Protein AF-A0A7C0XMZ5-F1 (afdb_monomer)

Solvent-accessible surface area (backbone atoms only — not comparable to full-atom values): 6047 Å² total; per-residue (Å²): 133,87,78,87,82,78,76,80,86,68,76,76,90,56,65,68,58,54,59,46,51,50,54,52,47,54,53,49,53,50,51,54,50,50,53,51,50,57,59,57,60,56,63,63,54,57,53,54,54,50,51,53,54,50,52,53,48,50,53,52,54,51,52,28,55,76,68,71,36,56,90,48,43,46,81,45,83,51,100,89,49,78,44,78,47,67,45,63,81,80,78,49,70,87,84,80,117

Foldseek 3Di:
DDDPPPPDPDDDPPPVVVVVVVVVVVVVVVVVVVVVCVVVVVPPPQVVQVVVQVVVQVVVCVVCVVVVNCVAWPWDDDSRHIDIDGHPVVVDDPPVD

Nearest PDB structures (foldseek):
  3khn-assembly1_A  TM=9.005E-01  e=4.418E-01  Nitratidesulfovibrio vulgaris str. Hildenborough
  2lkp-assembly1_B  TM=2.405E-01  e=6.727E+00  Mycobacterium tuberculosis H37Rv
  6uvu-assembly1_A  TM=2.343E-01  e=9.455E+00  Comamonas testosteroni

Radius of gyration: 34.8 Å; Cα contacts (8 Å, |Δi|>4): 35; chains: 1; bounding box: 94×33×86 Å

Secondary structure (DSSP, 8-state):
------------TTHHHHHHHHHHHHHHHHHHHHHHHHHHHHHHHHHHHHHHHHHHHHHHHHHHHHTT-TTTEEEEEETTEEEEEE-HHHH--TT--

Sequence (97 aa):
MADSEGKSTGAPKGYWAITYADMVTLLLTFFVLTLIIVNEAQSNIYRVVDVLLNETKAEIEDYLKGANLGNLIKVTRDTKGIKLLMSSSIVFNINEA

pLDDT: mean 80.19, std 12.89, range [48.41, 95.75]

Structure (mmCIF, N/CA/C/O backbone):
data_AF-A0A7C0XMZ5-F1
#
_entry.id   AF-A0A7C0XMZ5-F1
#
loop_
_atom_site.group_PDB
_atom_site.id
_atom_site.type_symbol
_atom_site.label_atom_id
_atom_site.label_alt_id
_atom_site.label_comp_id
_atom_site.label_asym_id
_atom_site.label_entity_id
_atom_site.label_seq_id
_atom_site.pdbx_PDB_ins_code
_atom_site.Cartn_x
_atom_site.Cartn_y
_atom_site.Cartn_z
_atom_site.occupancy
_atom_site.B_iso_or_equiv
_atom_site.auth_seq_id
_atom_site.auth_comp_id
_atom_site.auth_asym_id
_atom_site.auth_atom_id
_atom_site.pdbx_PDB_model_num
ATOM 1 N N . MET A 1 1 ? 55.358 -22.490 -63.511 1.00 49.50 1 MET A N 1
ATOM 2 C CA . MET A 1 1 ? 55.632 -21.671 -62.312 1.00 49.50 1 MET A CA 1
ATOM 3 C C . MET A 1 1 ? 54.669 -20.501 -62.351 1.00 49.50 1 MET A C 1
ATOM 5 O O . MET A 1 1 ? 54.753 -19.730 -63.292 1.00 49.50 1 MET A O 1
ATOM 9 N N . ALA A 1 2 ? 53.570 -20.584 -61.602 1.00 53.47 2 ALA A N 1
ATOM 10 C CA . ALA A 1 2 ? 53.439 -20.072 -60.225 1.00 53.47 2 ALA A CA 1
ATOM 11 C C . ALA A 1 2 ? 53.071 -18.581 -60.283 1.00 53.47 2 ALA A C 1
ATOM 13 O O . ALA A 1 2 ? 53.739 -17.830 -60.975 1.00 53.47 2 ALA A O 1
ATOM 14 N N . ASP A 1 3 ? 52.041 -18.061 -59.643 1.00 51.38 3 ASP A N 1
ATOM 15 C CA . ASP A 1 3 ? 50.985 -18.581 -58.782 1.00 51.38 3 ASP A CA 1
ATOM 16 C C . ASP A 1 3 ? 49.902 -17.489 -58.854 1.00 51.3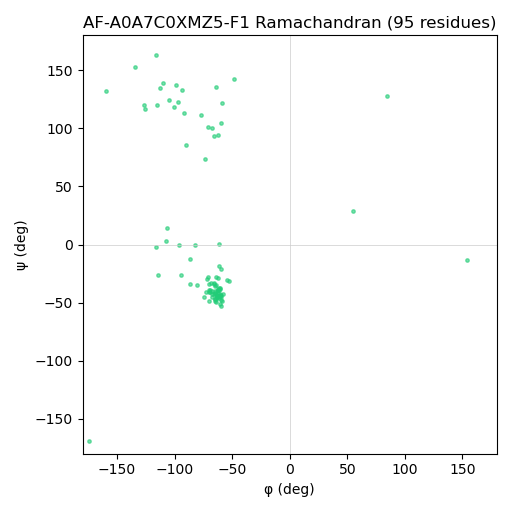8 3 ASP A C 1
ATOM 18 O O . ASP A 1 3 ? 50.220 -16.299 -58.792 1.00 51.38 3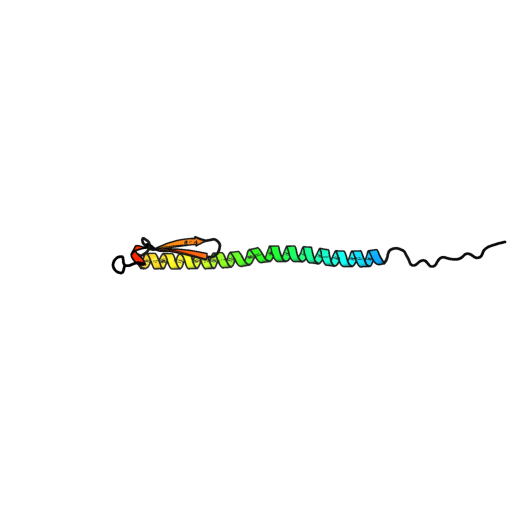 ASP A O 1
ATOM 22 N N . SER A 1 4 ? 48.647 -17.863 -59.088 1.00 57.00 4 SER A N 1
ATOM 23 C CA . SER A 1 4 ? 47.528 -16.921 -59.031 1.00 57.00 4 SER A CA 1
ATOM 24 C C . SER A 1 4 ? 47.015 -16.943 -57.600 1.00 57.00 4 SER A C 1
ATOM 26 O O . SER A 1 4 ? 46.073 -17.677 -57.296 1.00 57.00 4 SER A O 1
ATOM 28 N N . GLU A 1 5 ? 47.629 -16.141 -56.727 1.00 53.62 5 GLU A N 1
ATOM 29 C CA . GLU A 1 5 ? 47.161 -15.956 -55.354 1.00 53.62 5 GLU A CA 1
ATOM 30 C C . GLU A 1 5 ? 45.755 -15.334 -55.350 1.00 53.62 5 GLU A C 1
ATOM 32 O O . GLU A 1 5 ? 45.554 -14.118 -55.404 1.00 53.62 5 GLU A O 1
ATOM 37 N N . GLY A 1 6 ? 44.751 -16.204 -55.270 1.00 57.09 6 GLY A N 1
ATOM 38 C CA . GLY A 1 6 ? 43.381 -15.850 -54.944 1.00 57.09 6 GLY A CA 1
ATOM 39 C C . GLY A 1 6 ? 43.312 -15.331 -53.512 1.00 57.09 6 GLY A C 1
ATOM 40 O O . GLY A 1 6 ? 43.166 -16.099 -52.563 1.00 57.09 6 GLY A O 1
ATOM 41 N N . LYS A 1 7 ? 43.404 -14.011 -53.341 1.00 54.69 7 LYS A N 1
ATOM 42 C CA . LYS A 1 7 ? 43.203 -13.360 -52.045 1.00 54.69 7 LYS A CA 1
ATOM 43 C C . LYS A 1 7 ? 41.716 -13.424 -51.688 1.00 54.69 7 LYS A C 1
ATOM 45 O O . LYS A 1 7 ? 40.907 -12.660 -52.212 1.00 54.69 7 LYS A O 1
ATOM 50 N N . SER A 1 8 ? 41.352 -14.358 -50.808 1.00 57.19 8 SER A N 1
ATOM 51 C CA . SER A 1 8 ? 39.992 -14.507 -50.292 1.00 57.19 8 SER A CA 1
ATOM 52 C C . SER A 1 8 ? 39.553 -13.225 -49.581 1.00 57.19 8 SER A C 1
ATOM 54 O O . SER A 1 8 ? 39.955 -12.941 -48.451 1.00 57.19 8 SER A O 1
ATOM 56 N N . THR A 1 9 ? 38.703 -12.453 -50.242 1.00 56.16 9 THR A N 1
ATOM 57 C CA . THR A 1 9 ? 37.937 -11.346 -49.672 1.00 56.16 9 THR A CA 1
ATOM 58 C C . THR A 1 9 ? 36.809 -11.919 -48.810 1.00 56.16 9 THR A C 1
ATOM 60 O O . THR A 1 9 ? 35.645 -11.946 -49.189 1.00 56.16 9 THR A O 1
ATOM 63 N N . GLY A 1 10 ? 37.160 -12.441 -47.634 1.00 60.50 10 GLY A N 1
ATOM 64 C CA . GLY A 1 10 ? 36.192 -12.788 -46.597 1.00 60.50 10 GLY A CA 1
ATOM 65 C C . GLY A 1 10 ? 36.007 -11.596 -45.669 1.00 60.50 10 GLY A C 1
ATOM 66 O O . GLY A 1 10 ? 36.952 -11.226 -44.975 1.00 60.50 10 GLY A O 1
ATOM 67 N N . ALA A 1 11 ? 34.818 -10.986 -45.658 1.00 63.53 11 ALA A N 1
ATOM 68 C CA . ALA A 1 11 ? 34.477 -9.919 -44.715 1.00 63.53 11 ALA A CA 1
ATOM 69 C C . ALA A 1 11 ? 34.848 -10.325 -43.266 1.00 63.53 11 ALA A C 1
ATOM 71 O O . ALA A 1 11 ? 34.688 -11.502 -42.918 1.00 63.53 11 ALA A O 1
ATOM 72 N N . PRO A 1 12 ? 35.350 -9.406 -42.415 1.00 61.88 12 PRO A N 1
ATOM 73 C CA . PRO A 1 12 ? 35.900 -9.785 -41.115 1.00 61.88 12 PRO A CA 1
ATOM 74 C C . PRO A 1 12 ? 34.854 -10.496 -40.248 1.00 61.88 12 PRO A C 1
ATOM 76 O O . PRO A 1 12 ? 33.768 -9.980 -39.972 1.00 61.88 12 PRO A O 1
ATOM 79 N N . LYS A 1 13 ? 35.181 -11.725 -39.844 1.00 67.81 13 LYS A N 1
ATOM 80 C CA . LYS A 1 13 ? 34.327 -12.598 -39.035 1.00 67.81 13 LYS A CA 1
ATOM 81 C C . LYS A 1 13 ? 34.183 -11.994 -37.632 1.00 67.81 13 LYS A C 1
ATOM 83 O O . LYS A 1 13 ? 35.086 -12.147 -36.821 1.00 67.81 13 LYS A O 1
ATOM 88 N N . GLY A 1 14 ? 33.071 -11.310 -37.343 1.00 73.31 14 GLY A N 1
ATOM 89 C CA . GLY A 1 14 ? 32.771 -10.859 -35.974 1.00 73.31 14 GLY A CA 1
ATOM 90 C C . GLY A 1 14 ? 31.871 -9.632 -35.814 1.00 73.31 14 GLY A C 1
ATOM 91 O O . GLY A 1 14 ? 31.365 -9.416 -34.719 1.00 73.31 14 GLY A O 1
ATOM 92 N N . TYR A 1 15 ? 31.602 -8.850 -36.865 1.00 77.50 15 TYR A N 1
ATOM 93 C CA . TYR A 1 15 ? 30.797 -7.622 -36.717 1.00 77.50 15 TYR A CA 1
ATOM 94 C C . TYR A 1 15 ? 29.354 -7.855 -36.244 1.00 77.50 15 TYR A C 1
ATOM 96 O O . TYR A 1 15 ? 28.799 -7.016 -35.542 1.00 77.50 15 TYR A O 1
ATOM 104 N N . TRP A 1 16 ? 28.770 -9.015 -36.551 1.00 86.81 16 TRP A N 1
ATOM 105 C CA . TRP A 1 16 ? 27.439 -9.404 -36.071 1.00 86.81 16 TRP A CA 1
ATOM 106 C C . TRP A 1 16 ? 27.395 -9.609 -34.549 1.00 86.81 16 TRP A C 1
ATOM 108 O O . TRP A 1 16 ? 26.383 -9.323 -33.913 1.00 86.81 16 TRP A O 1
ATOM 118 N N . ALA A 1 17 ? 28.498 -10.077 -33.957 1.00 89.62 17 ALA A N 1
ATOM 119 C CA . ALA A 1 17 ? 28.600 -10.299 -32.520 1.00 89.62 17 ALA A CA 1
ATOM 120 C C . ALA A 1 17 ? 28.677 -8.96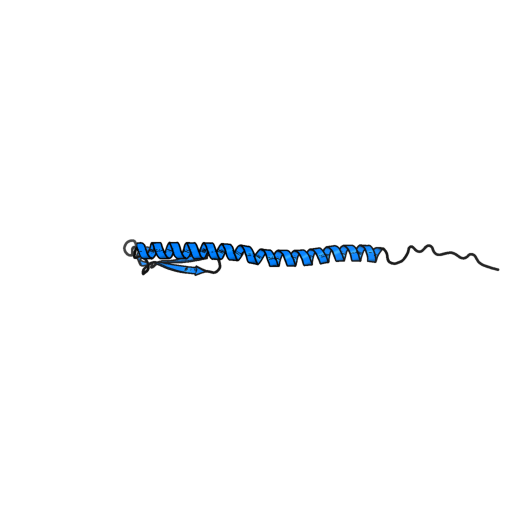8 -31.761 1.00 89.62 17 ALA A C 1
ATOM 122 O O . ALA A 1 17 ? 28.183 -8.878 -30.644 1.00 89.62 17 ALA A O 1
ATOM 123 N N . ILE A 1 18 ? 29.235 -7.928 -32.391 1.00 88.38 18 ILE A N 1
ATOM 124 C CA . ILE A 1 18 ? 29.342 -6.584 -31.813 1.00 88.38 18 ILE A CA 1
ATOM 125 C C . ILE A 1 18 ? 27.957 -5.930 -31.734 1.00 88.38 18 ILE A C 1
ATOM 127 O O . ILE A 1 18 ? 27.558 -5.476 -30.668 1.00 88.38 18 ILE A O 1
ATOM 131 N N . THR A 1 19 ? 27.179 -5.951 -32.821 1.00 90.31 19 THR A N 1
ATOM 132 C CA . THR A 1 19 ? 25.805 -5.412 -32.824 1.00 90.31 19 THR A CA 1
ATOM 133 C C . THR A 1 19 ? 24.862 -6.213 -31.927 1.00 90.31 19 THR A C 1
ATOM 135 O O . THR A 1 19 ? 23.963 -5.657 -31.305 1.00 90.31 19 THR A O 1
ATOM 138 N N . TYR A 1 20 ? 25.070 -7.529 -31.835 1.00 93.44 20 TYR A N 1
ATOM 139 C CA . TYR A 1 20 ? 24.324 -8.384 -30.916 1.00 93.44 20 TYR A CA 1
ATOM 140 C C . TYR A 1 20 ? 24.662 -8.076 -29.452 1.00 93.44 20 TYR A C 1
ATOM 142 O O . TYR A 1 20 ? 23.758 -7.939 -28.632 1.00 93.44 20 TYR A O 1
ATOM 150 N N . ALA A 1 21 ? 25.947 -7.921 -29.126 1.00 93.19 21 ALA A N 1
ATOM 151 C CA . ALA A 1 21 ? 26.387 -7.549 -27.785 1.00 93.19 21 ALA A CA 1
ATOM 152 C C . ALA A 1 21 ? 25.833 -6.178 -27.360 1.00 93.19 21 ALA A C 1
ATOM 154 O O . ALA A 1 21 ? 25.437 -6.016 -26.206 1.00 93.19 21 ALA A O 1
ATOM 155 N N . ASP A 1 22 ? 25.740 -5.225 -28.288 1.00 93.38 22 ASP A N 1
ATOM 156 C CA . ASP A 1 22 ? 25.131 -3.915 -28.042 1.00 93.38 22 ASP A CA 1
ATOM 157 C C . ASP A 1 22 ? 23.625 -4.030 -27.733 1.00 93.38 22 ASP A C 1
ATOM 159 O O . ASP A 1 22 ? 23.155 -3.574 -26.690 1.00 93.38 22 ASP A O 1
ATOM 163 N N . MET A 1 23 ? 22.875 -4.775 -28.554 1.00 95.19 23 MET A N 1
ATOM 164 C CA . MET A 1 23 ? 21.451 -5.062 -28.317 1.00 95.19 23 MET A CA 1
ATOM 165 C C . MET A 1 23 ? 21.202 -5.755 -26.966 1.00 95.19 23 MET A C 1
ATOM 167 O O . MET A 1 23 ? 20.281 -5.388 -26.234 1.00 95.19 23 MET A O 1
ATOM 171 N N . VAL A 1 24 ? 22.041 -6.732 -26.598 1.00 95.75 24 VAL A N 1
ATOM 172 C CA . VAL A 1 24 ? 21.973 -7.419 -25.295 1.00 95.75 24 VAL A CA 1
ATOM 173 C C . VAL A 1 24 ? 22.281 -6.459 -24.142 1.00 95.75 24 VAL A C 1
ATOM 175 O O . VAL A 1 24 ? 21.657 -6.552 -23.087 1.00 95.75 24 VAL A O 1
ATOM 178 N N . THR A 1 25 ? 23.194 -5.507 -24.334 1.00 94.00 25 THR A N 1
ATOM 179 C CA . THR A 1 25 ? 23.549 -4.507 -23.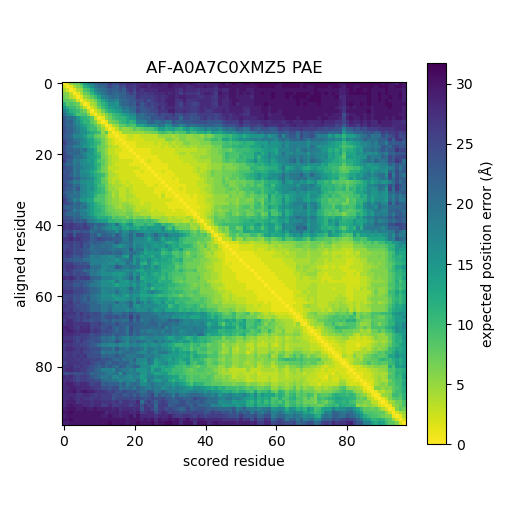317 1.00 94.00 25 THR A CA 1
ATOM 180 C C . THR A 1 25 ? 22.417 -3.502 -23.091 1.00 94.00 25 THR A C 1
ATOM 182 O O . THR A 1 25 ? 22.098 -3.187 -21.942 1.00 94.00 25 THR A O 1
ATOM 185 N N . LEU A 1 26 ? 21.738 -3.048 -24.149 1.00 94.19 26 LEU A N 1
ATOM 186 C CA . LEU A 1 26 ? 20.538 -2.212 -24.017 1.00 94.19 26 LEU A CA 1
ATOM 187 C C . LEU A 1 26 ? 19.412 -2.953 -23.289 1.00 94.19 26 LEU A C 1
ATOM 189 O O . LEU A 1 26 ? 18.774 -2.396 -22.399 1.00 94.19 26 LEU A O 1
ATOM 193 N N . LEU A 1 27 ? 19.217 -4.235 -23.599 1.00 95.00 27 LEU A N 1
ATOM 194 C CA . LEU A 1 27 ? 18.245 -5.082 -22.912 1.00 95.00 27 LEU A CA 1
ATOM 195 C C . LEU A 1 27 ? 18.592 -5.260 -21.420 1.00 95.00 27 LEU A C 1
ATOM 197 O O . LEU A 1 27 ? 17.725 -5.142 -20.555 1.00 95.00 27 LEU A O 1
ATOM 201 N N . LEU A 1 28 ? 19.864 -5.517 -21.103 1.00 94.69 28 LEU A N 1
ATOM 202 C CA . LEU A 1 28 ? 20.343 -5.689 -19.731 1.00 94.69 28 LEU A CA 1
ATOM 203 C C . LEU A 1 28 ? 20.191 -4.397 -18.917 1.00 94.69 28 LEU A C 1
ATOM 205 O O . LEU A 1 28 ? 19.648 -4.427 -17.815 1.00 94.69 28 LEU A O 1
ATOM 209 N N . THR A 1 29 ? 20.643 -3.263 -19.458 1.00 95.25 29 THR A N 1
ATOM 210 C CA . THR A 1 29 ? 20.507 -1.954 -18.799 1.00 95.25 29 THR A CA 1
ATOM 211 C C . THR A 1 29 ? 19.039 -1.579 -18.620 1.00 95.25 29 THR A C 1
ATOM 213 O O . THR A 1 29 ? 18.670 -1.108 -17.549 1.00 95.25 29 THR A O 1
ATOM 216 N N . PHE A 1 30 ? 18.171 -1.889 -19.587 1.00 94.31 30 PHE A N 1
ATOM 217 C CA . PHE A 1 30 ? 16.725 -1.741 -19.440 1.00 94.31 30 PHE A CA 1
ATOM 218 C C . PHE A 1 30 ? 16.163 -2.563 -18.270 1.00 94.31 30 PHE A C 1
ATOM 220 O O . PHE A 1 30 ? 15.433 -2.021 -17.439 1.00 94.31 30 PHE A O 1
ATOM 227 N N . PHE A 1 31 ? 16.513 -3.848 -18.154 1.00 94.88 31 PHE A N 1
ATOM 228 C CA . PHE A 1 31 ? 16.050 -4.680 -17.039 1.00 94.88 31 PHE A CA 1
ATOM 229 C C . PHE A 1 31 ? 16.592 -4.205 -15.689 1.00 94.88 31 PHE A C 1
ATOM 231 O O . PHE A 1 31 ? 15.835 -4.147 -14.723 1.00 94.88 31 PHE A O 1
ATOM 238 N N . VAL A 1 32 ? 17.865 -3.811 -15.613 1.00 93.81 32 VAL A N 1
ATOM 239 C CA . VAL A 1 32 ? 18.471 -3.274 -14.384 1.00 93.81 32 VAL A CA 1
ATOM 240 C C . VAL A 1 32 ? 17.788 -1.971 -13.959 1.00 93.81 32 VAL A C 1
ATOM 242 O O . VAL A 1 32 ? 17.424 -1.830 -12.794 1.00 93.81 32 VAL A O 1
ATOM 245 N N . LEU A 1 33 ? 17.533 -1.046 -14.890 1.00 93.25 33 LEU A N 1
ATOM 246 C CA . LEU A 1 33 ? 16.793 0.188 -14.604 1.00 93.25 33 LEU A CA 1
ATOM 247 C C . LEU A 1 33 ? 15.339 -0.093 -14.205 1.00 93.25 33 LEU A C 1
ATOM 249 O O . LEU A 1 33 ? 14.836 0.516 -13.264 1.00 93.25 33 LEU A O 1
ATOM 253 N N . THR A 1 34 ? 14.680 -1.052 -14.862 1.00 91.06 34 THR A N 1
ATOM 254 C CA . THR A 1 34 ? 13.321 -1.485 -14.499 1.00 91.06 34 THR A CA 1
ATOM 255 C C . THR A 1 34 ? 13.286 -2.030 -13.071 1.00 91.06 34 THR A C 1
ATOM 257 O O . THR A 1 34 ? 12.404 -1.662 -12.297 1.00 91.06 34 THR A O 1
ATOM 260 N N . LEU A 1 35 ? 14.265 -2.853 -12.682 1.00 90.75 35 LEU A N 1
ATOM 261 C CA . LEU A 1 35 ? 14.382 -3.374 -11.317 1.00 90.75 35 LEU A CA 1
ATOM 262 C C . LEU A 1 35 ? 14.611 -2.258 -10.289 1.00 90.75 35 LEU A C 1
ATOM 264 O O . LEU A 1 35 ? 14.014 -2.299 -9.215 1.00 90.75 35 LEU A O 1
ATOM 268 N N . ILE A 1 36 ? 15.425 -1.251 -10.615 1.00 90.19 36 ILE A N 1
ATOM 269 C CA . ILE A 1 36 ? 15.677 -0.094 -9.741 1.00 90.19 36 ILE A CA 1
ATOM 270 C C . ILE A 1 36 ? 14.398 0.734 -9.541 1.00 90.19 36 ILE A C 1
ATOM 272 O O . ILE A 1 36 ? 14.041 1.033 -8.403 1.00 90.19 36 ILE A O 1
ATOM 276 N N . ILE A 1 37 ? 13.669 1.048 -10.617 1.00 87.31 37 ILE A N 1
ATOM 277 C CA . ILE A 1 37 ? 12.436 1.851 -10.552 1.00 87.31 37 ILE A CA 1
ATOM 278 C C . ILE A 1 37 ? 11.334 1.115 -9.786 1.00 87.31 37 ILE A C 1
ATOM 280 O O . ILE A 1 37 ? 10.650 1.716 -8.959 1.00 87.31 37 ILE A O 1
ATOM 284 N N . VAL A 1 38 ? 11.158 -0.190 -10.026 1.00 84.75 38 VAL A N 1
ATOM 285 C CA . VAL A 1 38 ? 10.171 -0.992 -9.286 1.00 84.75 38 VAL A CA 1
ATOM 286 C C . VAL A 1 38 ? 10.517 -1.033 -7.797 1.00 84.75 38 VAL A C 1
ATOM 288 O O . VAL A 1 38 ? 9.615 -0.928 -6.969 1.00 84.75 38 VAL A O 1
ATOM 291 N N . ASN A 1 39 ? 11.801 -1.136 -7.449 1.00 85.00 39 ASN A N 1
ATOM 292 C CA . ASN A 1 39 ? 12.254 -1.113 -6.060 1.00 85.00 39 ASN A CA 1
ATOM 293 C C . ASN A 1 39 ? 11.930 0.232 -5.376 1.00 85.00 39 ASN A C 1
ATOM 295 O O . ASN A 1 39 ? 11.345 0.259 -4.294 1.00 85.00 39 ASN A O 1
ATOM 299 N N . GLU A 1 40 ? 12.214 1.356 -6.037 1.00 80.00 40 GLU A N 1
ATOM 300 C CA . GLU A 1 40 ? 11.952 2.692 -5.487 1.00 80.00 40 GLU A CA 1
ATOM 301 C C . GLU A 1 40 ? 10.448 3.022 -5.385 1.00 80.00 40 GLU A C 1
ATOM 303 O O . GLU A 1 40 ? 9.990 3.572 -4.378 1.00 80.00 40 GLU A O 1
ATOM 308 N N . ALA A 1 41 ? 9.651 2.644 -6.390 1.00 70.25 41 ALA A N 1
ATOM 309 C CA . ALA A 1 41 ? 8.227 2.976 -6.462 1.00 70.25 41 ALA A CA 1
ATOM 310 C C . ALA A 1 41 ? 7.390 2.356 -5.329 1.00 70.25 41 ALA A C 1
ATOM 312 O O . ALA A 1 41 ? 6.372 2.926 -4.931 1.00 70.25 41 ALA A O 1
ATOM 313 N N . GLN A 1 42 ? 7.806 1.209 -4.783 1.00 63.69 42 GLN A N 1
ATOM 314 C CA . GLN A 1 42 ? 7.059 0.555 -3.707 1.00 63.69 42 GLN A CA 1
ATOM 315 C C . GLN A 1 42 ? 7.130 1.353 -2.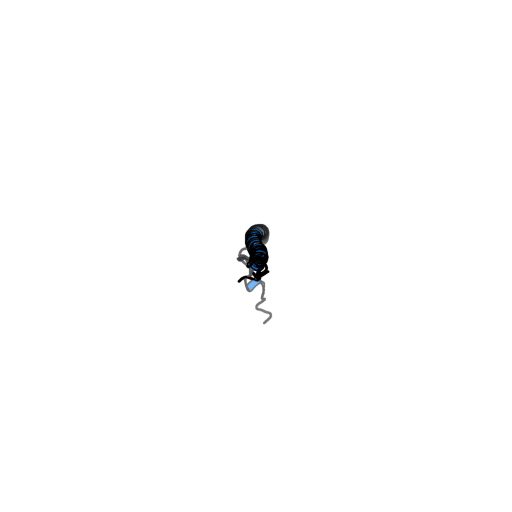392 1.00 63.69 42 GLN A C 1
ATOM 317 O O . GLN A 1 42 ? 6.123 1.488 -1.708 1.00 63.69 42 GLN A O 1
ATOM 322 N N . SER A 1 43 ? 8.273 1.947 -2.040 1.00 65.88 43 SER A N 1
ATOM 323 C CA . SER A 1 43 ? 8.483 2.520 -0.696 1.00 65.88 43 SER A CA 1
ATOM 324 C C . SER A 1 43 ? 7.654 3.788 -0.412 1.00 65.88 43 SER A C 1
ATOM 326 O O . SER A 1 43 ? 7.173 4.001 0.703 1.00 65.88 43 SER A O 1
ATOM 328 N N . ASN A 1 44 ? 7.421 4.628 -1.425 1.00 69.94 44 ASN A N 1
ATOM 329 C CA . ASN A 1 44 ? 6.781 5.934 -1.220 1.00 69.94 44 ASN A CA 1
ATOM 330 C C . ASN A 1 44 ? 5.250 5.874 -1.111 1.00 69.94 44 ASN A C 1
ATOM 332 O O . ASN A 1 44 ? 4.663 6.638 -0.343 1.00 69.94 44 ASN A O 1
ATOM 336 N N . ILE A 1 45 ? 4.600 4.968 -1.845 1.00 72.12 45 ILE A N 1
ATOM 337 C CA . ILE A 1 45 ? 3.132 4.892 -1.895 1.00 72.12 45 ILE A CA 1
ATOM 338 C C . ILE A 1 45 ? 2.574 4.284 -0.606 1.00 72.12 45 ILE A C 1
ATOM 340 O O . ILE A 1 45 ? 1.644 4.842 -0.022 1.00 72.12 45 ILE A O 1
ATOM 344 N N . TYR A 1 46 ? 3.162 3.189 -0.113 1.00 78.06 46 TYR A N 1
ATOM 345 C CA . TYR A 1 46 ? 2.651 2.528 1.094 1.00 78.06 46 TYR A CA 1
ATOM 346 C C . TYR A 1 46 ? 2.750 3.416 2.333 1.00 78.06 46 TYR A C 1
ATOM 348 O O . TYR A 1 46 ? 1.834 3.418 3.149 1.00 78.06 46 TYR A O 1
ATOM 356 N N . ARG A 1 47 ? 3.792 4.251 2.433 1.00 82.00 47 ARG A N 1
ATOM 357 C CA . ARG A 1 47 ? 3.953 5.184 3.554 1.00 82.00 47 ARG A CA 1
ATOM 358 C C . ARG A 1 47 ? 2.809 6.193 3.639 1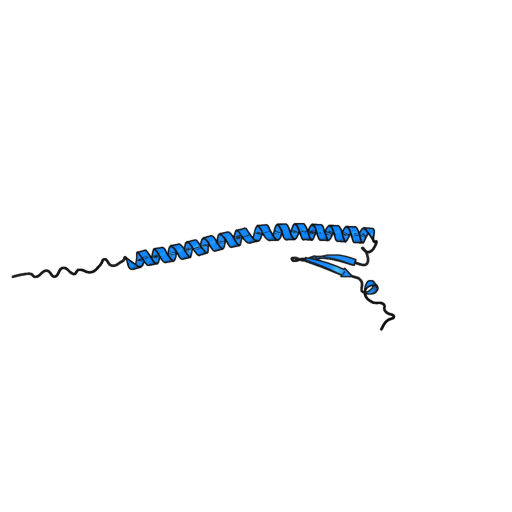.00 82.00 47 ARG A C 1
ATOM 360 O O . ARG A 1 47 ? 2.285 6.426 4.722 1.00 82.00 47 ARG A O 1
ATOM 367 N N . VAL A 1 48 ? 2.430 6.798 2.514 1.00 84.88 48 VAL A N 1
ATOM 368 C CA . VAL A 1 48 ? 1.342 7.792 2.483 1.00 84.88 48 VAL A CA 1
ATOM 369 C C . VAL A 1 48 ? 0.005 7.127 2.796 1.00 84.88 48 VAL A C 1
ATOM 371 O O . VAL A 1 48 ? -0.774 7.652 3.586 1.00 84.88 48 VAL A O 1
ATOM 374 N N . VAL A 1 49 ? -0.233 5.944 2.226 1.00 86.25 49 VAL A N 1
ATOM 375 C CA . VAL A 1 49 ? -1.441 5.154 2.491 1.00 86.25 49 VAL A CA 1
ATOM 376 C C . VAL A 1 49 ? -1.554 4.794 3.974 1.00 86.25 49 VAL A C 1
ATOM 378 O O . VAL A 1 49 ? -2.628 4.937 4.554 1.00 86.25 49 VAL A O 1
ATOM 381 N N . ASP A 1 50 ? -0.459 4.384 4.615 1.00 88.00 50 ASP A N 1
ATOM 382 C CA . ASP A 1 50 ? -0.466 4.054 6.039 1.00 88.00 50 ASP A CA 1
ATOM 383 C C . ASP A 1 50 ? -0.705 5.262 6.939 1.00 88.00 50 ASP A C 1
ATOM 385 O O . ASP A 1 50 ? -1.448 5.144 7.912 1.00 88.00 50 ASP A O 1
ATOM 389 N N . VAL A 1 51 ? -0.122 6.420 6.615 1.00 90.50 51 VAL A N 1
ATOM 390 C CA . VAL A 1 51 ? -0.368 7.664 7.360 1.00 90.50 51 VAL A CA 1
ATOM 391 C C . VAL A 1 51 ? -1.850 8.025 7.307 1.00 90.50 51 VAL A C 1
ATOM 393 O O . VAL A 1 51 ? -2.476 8.137 8.359 1.00 90.50 51 VAL A O 1
ATOM 396 N N . LEU A 1 52 ? -2.434 8.092 6.107 1.00 89.75 52 LEU A N 1
ATOM 397 C CA . LEU A 1 52 ? -3.844 8.449 5.930 1.00 89.75 52 LEU A CA 1
ATOM 398 C C . LEU A 1 52 ? -4.777 7.473 6.650 1.00 89.75 52 LEU A C 1
ATOM 400 O O . LEU A 1 52 ? -5.692 7.878 7.357 1.00 89.75 52 LEU A O 1
ATOM 404 N N . LEU A 1 53 ? -4.533 6.169 6.518 1.00 91.88 53 LEU A N 1
ATOM 405 C CA . LEU A 1 53 ? -5.390 5.169 7.149 1.00 91.88 53 LEU A CA 1
ATOM 406 C C . LEU A 1 53 ? -5.234 5.136 8.678 1.00 91.88 53 LEU A C 1
ATOM 408 O O . LEU A 1 53 ? -6.184 4.784 9.378 1.00 91.88 53 LEU A O 1
ATOM 412 N N . ASN A 1 54 ? -4.069 5.501 9.215 1.00 91.19 54 ASN A N 1
ATOM 413 C CA . ASN A 1 54 ? -3.885 5.649 10.658 1.00 91.19 54 ASN A CA 1
ATOM 414 C C . ASN A 1 54 ? -4.580 6.907 11.193 1.00 91.19 54 ASN A C 1
ATOM 416 O O . ASN A 1 54 ? -5.217 6.831 12.242 1.00 91.19 54 ASN A O 1
ATOM 420 N N . GLU A 1 55 ? -4.509 8.022 10.465 1.00 92.75 55 GLU A N 1
ATOM 421 C CA . GLU A 1 55 ? -5.237 9.253 10.794 1.00 92.75 55 GLU A CA 1
ATOM 422 C C . GLU A 1 55 ? -6.748 9.012 10.789 1.00 92.75 55 GLU A C 1
ATOM 424 O O . GLU A 1 55 ? -7.415 9.256 11.792 1.00 92.75 55 GLU A O 1
ATOM 429 N N . THR A 1 56 ? -7.281 8.418 9.717 1.00 90.62 56 THR A N 1
ATOM 430 C CA . THR A 1 56 ? -8.709 8.085 9.627 1.00 90.62 56 THR A CA 1
ATOM 431 C C . THR A 1 56 ? -9.137 7.115 10.731 1.00 90.62 56 THR A C 1
ATOM 433 O O . THR A 1 56 ? -10.223 7.253 11.289 1.00 90.62 56 THR A O 1
ATOM 436 N N . LYS A 1 57 ? -8.297 6.137 11.101 1.00 91.25 57 LYS A N 1
ATOM 437 C CA . LYS A 1 57 ? -8.591 5.249 12.236 1.00 91.25 57 LYS A CA 1
ATOM 438 C C . LYS A 1 57 ? -8.740 6.050 13.535 1.00 91.25 57 LYS A C 1
ATOM 440 O O . LYS A 1 57 ? -9.695 5.811 14.270 1.00 91.25 57 LYS A O 1
ATOM 445 N N . ALA A 1 58 ? -7.801 6.952 13.819 1.00 91.62 58 ALA A N 1
ATOM 446 C CA . ALA A 1 58 ? -7.814 7.755 15.038 1.00 91.62 58 ALA A CA 1
ATOM 447 C C . ALA A 1 58 ? -9.049 8.666 15.101 1.00 91.62 58 ALA A C 1
ATOM 449 O O . ALA A 1 58 ? -9.725 8.709 16.125 1.00 91.62 58 ALA A O 1
ATOM 450 N N . GLU A 1 59 ? -9.398 9.308 13.985 1.00 91.56 59 GLU A N 1
ATOM 451 C CA . GLU A 1 59 ? -10.584 10.162 13.885 1.00 91.56 59 GLU A CA 1
ATOM 452 C C . GLU A 1 59 ? -11.880 9.382 14.155 1.00 91.56 59 GLU A C 1
ATOM 454 O O . GLU A 1 59 ? -12.729 9.819 14.936 1.00 91.56 59 GLU A O 1
ATOM 459 N N . ILE A 1 60 ? -12.015 8.182 13.577 1.00 89.44 60 ILE A N 1
ATOM 460 C CA . ILE A 1 60 ? -13.173 7.317 13.836 1.00 89.44 60 ILE A CA 1
ATOM 461 C C . ILE A 1 60 ? -13.201 6.885 15.310 1.00 89.44 60 ILE A C 1
ATOM 463 O O . ILE A 1 60 ? -14.264 6.898 15.928 1.00 89.44 60 ILE A O 1
ATOM 467 N N . GLU A 1 61 ? -12.064 6.509 15.901 1.00 88.38 61 GLU A N 1
ATOM 468 C CA . GLU A 1 61 ? -12.005 6.128 17.319 1.00 88.38 61 GLU A CA 1
ATOM 469 C C . GLU A 1 61 ? -12.415 7.279 18.247 1.00 88.38 61 GLU A C 1
ATOM 471 O O . GLU A 1 61 ? -13.134 7.048 19.222 1.00 88.38 61 GLU A O 1
ATOM 476 N N . ASP A 1 62 ? -12.018 8.511 17.942 1.00 90.50 62 ASP A N 1
ATOM 477 C CA . ASP A 1 62 ? -12.390 9.684 18.732 1.00 90.50 62 ASP A CA 1
ATOM 478 C C . ASP A 1 62 ? -13.875 10.038 18.584 1.00 90.50 62 ASP A C 1
ATOM 480 O O . ASP A 1 62 ? -14.540 10.313 19.589 1.00 90.50 62 ASP A O 1
ATOM 484 N N . TYR A 1 63 ? -14.442 9.912 17.380 1.00 88.31 63 TYR A N 1
ATOM 485 C CA . TYR A 1 63 ? -15.887 10.045 17.177 1.00 88.31 63 TYR A CA 1
ATOM 486 C C . TYR A 1 63 ? -16.679 8.995 17.975 1.00 88.31 63 TYR A C 1
ATOM 488 O O . TYR A 1 63 ? -17.670 9.316 18.635 1.00 88.31 63 TYR A O 1
ATOM 496 N N . LEU A 1 64 ? -16.220 7.739 17.986 1.00 85.69 64 LEU A N 1
ATOM 497 C CA . LEU A 1 64 ? -16.881 6.655 18.720 1.00 85.69 64 LEU A CA 1
ATOM 498 C C . LEU A 1 64 ? -16.798 6.823 20.241 1.00 85.69 64 LEU A C 1
ATOM 500 O O . LEU A 1 64 ? -17.743 6.451 20.942 1.00 85.69 64 LEU A O 1
ATOM 504 N N . LYS A 1 65 ? -15.706 7.397 20.762 1.00 85.31 65 LYS A N 1
ATOM 505 C CA . LYS A 1 65 ? -15.608 7.784 22.179 1.00 85.31 65 LYS A CA 1
ATOM 506 C C . LYS A 1 65 ? -16.604 8.893 22.509 1.00 85.31 65 LYS A C 1
ATOM 508 O O . LYS A 1 65 ? -17.331 8.768 23.490 1.00 85.31 65 LYS A O 1
ATOM 513 N N . GLY A 1 66 ? -16.673 9.935 21.677 1.00 84.31 66 GLY A N 1
ATOM 514 C CA . GLY A 1 66 ? -17.597 11.059 21.863 1.00 84.31 66 GLY A CA 1
ATOM 515 C C . GLY A 1 66 ? -19.070 10.643 21.827 1.00 84.31 66 GLY A C 1
ATOM 516 O O . GLY A 1 66 ? -19.872 11.131 22.618 1.00 84.31 66 GLY A O 1
ATOM 517 N N . ALA A 1 67 ? -19.417 9.684 20.968 1.00 82.50 67 ALA A N 1
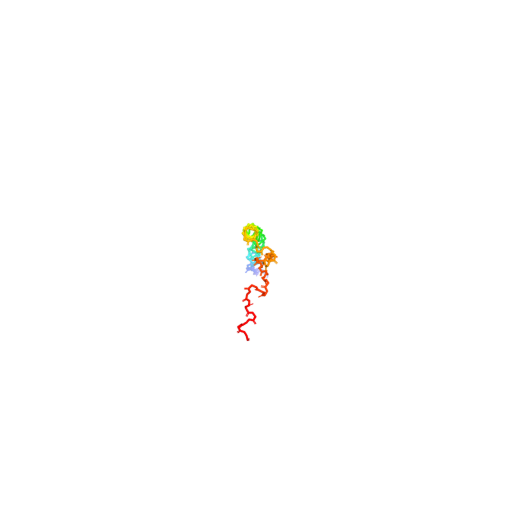ATOM 518 C CA . ALA A 1 67 ? -20.763 9.126 20.869 1.00 82.50 67 ALA A CA 1
ATOM 519 C C . ALA A 1 67 ? -21.070 8.023 21.908 1.00 82.50 67 ALA A C 1
ATOM 521 O O . ALA A 1 67 ? -22.170 7.476 21.904 1.00 82.50 67 ALA A O 1
ATOM 522 N N . ASN A 1 68 ? -20.117 7.666 22.783 1.00 80.25 68 ASN A N 1
ATOM 523 C CA . ASN A 1 68 ? -20.210 6.540 23.725 1.00 80.25 68 ASN A CA 1
ATOM 524 C C . ASN A 1 68 ? -20.531 5.182 23.050 1.00 80.25 68 ASN A C 1
ATOM 526 O O . ASN A 1 68 ? -21.127 4.284 23.644 1.00 80.25 68 ASN A O 1
ATOM 530 N N . LEU A 1 69 ? -20.123 5.024 21.787 1.00 79.12 69 LEU A N 1
ATOM 531 C CA . LEU A 1 69 ? -20.339 3.826 20.966 1.00 79.12 69 LEU A CA 1
ATOM 532 C C . LEU A 1 69 ? -19.138 2.870 20.986 1.00 79.12 69 LEU A C 1
ATOM 534 O O . LEU A 1 69 ? -19.193 1.805 20.371 1.00 79.12 69 LEU A O 1
ATOM 538 N N . GLY A 1 70 ? -18.061 3.208 21.703 1.00 74.06 70 GLY A N 1
ATOM 539 C CA . GLY A 1 70 ? -16.820 2.422 21.732 1.00 74.06 70 GLY A CA 1
ATOM 540 C C . GLY A 1 70 ? -16.979 0.978 22.228 1.00 74.06 70 GLY A C 1
ATOM 541 O O . GLY A 1 70 ? -16.163 0.124 21.893 1.00 74.06 70 GLY A O 1
ATOM 542 N N . ASN A 1 71 ? -18.047 0.680 22.975 1.00 77.88 71 ASN A N 1
ATOM 543 C CA . ASN A 1 71 ? -18.353 -0.679 23.436 1.00 77.88 71 ASN A CA 1
ATOM 544 C C . ASN A 1 71 ? -19.160 -1.507 22.421 1.00 77.88 71 ASN A C 1
ATOM 546 O O . ASN A 1 71 ? -19.315 -2.715 22.586 1.00 77.88 71 ASN A O 1
ATOM 550 N N . LEU A 1 72 ? -19.699 -0.854 21.392 1.00 79.06 72 LEU A N 1
ATOM 551 C CA . LEU A 1 72 ? -20.606 -1.445 20.414 1.00 79.06 72 LEU A CA 1
ATOM 552 C C . LEU A 1 72 ? -19.999 -1.502 19.005 1.00 79.06 72 LEU A C 1
ATOM 554 O O . LEU A 1 72 ? -20.369 -2.369 18.211 1.00 79.06 72 LEU A O 1
ATOM 558 N N . ILE A 1 73 ? -19.065 -0.596 18.704 1.00 83.38 73 ILE A N 1
ATOM 559 C CA . ILE A 1 73 ? -18.357 -0.510 17.428 1.00 83.38 73 ILE A CA 1
ATOM 560 C C . ILE A 1 73 ? -16.855 -0.526 17.706 1.00 83.38 73 ILE A C 1
ATOM 562 O O . ILE A 1 73 ? -16.311 0.384 18.326 1.00 83.38 73 ILE A O 1
ATOM 566 N N . LYS A 1 74 ? -16.172 -1.566 17.224 1.00 85.06 74 LYS A N 1
ATOM 567 C CA . LYS A 1 74 ? -14.723 -1.735 17.340 1.00 85.06 74 LYS A CA 1
ATOM 568 C C . LYS A 1 74 ? -14.057 -1.447 16.002 1.00 85.06 74 LYS A C 1
ATOM 570 O O . LYS A 1 74 ? -14.358 -2.091 15.000 1.00 85.06 74 LYS A O 1
ATOM 575 N N . VAL A 1 75 ? -13.108 -0.520 15.996 1.00 86.81 75 VAL A N 1
ATOM 576 C CA . VAL A 1 75 ? -12.312 -0.186 14.810 1.00 86.81 75 VAL A CA 1
ATOM 577 C C . VAL A 1 75 ? -11.022 -0.999 14.832 1.00 86.81 75 VAL A C 1
ATOM 579 O O . VAL A 1 75 ? -10.348 -1.113 15.853 1.00 86.81 75 VAL A O 1
ATOM 582 N N . THR A 1 76 ? -10.675 -1.608 13.705 1.00 85.88 76 THR A N 1
ATOM 583 C CA . THR A 1 76 ? -9.447 -2.390 13.532 1.00 85.88 76 THR A CA 1
ATOM 584 C C . THR A 1 76 ? -8.766 -2.025 12.221 1.00 85.88 76 THR A C 1
ATOM 586 O O . THR A 1 76 ? -9.411 -1.583 11.272 1.00 85.88 76 THR A O 1
ATOM 589 N N . ARG A 1 77 ? -7.443 -2.187 12.169 1.00 82.31 77 ARG A N 1
ATOM 590 C CA . ARG A 1 77 ? -6.630 -1.897 10.985 1.00 82.31 77 ARG A CA 1
ATOM 591 C C . ARG A 1 77 ? -6.349 -3.194 10.225 1.00 82.31 77 ARG A C 1
ATOM 593 O O . ARG A 1 77 ? -6.023 -4.204 10.842 1.00 82.31 77 ARG A O 1
ATOM 600 N N . ASP A 1 78 ? -6.459 -3.146 8.904 1.00 84.81 78 ASP A N 1
ATOM 601 C CA . ASP A 1 78 ? -5.985 -4.178 7.978 1.00 84.81 78 ASP A CA 1
ATOM 602 C C . ASP A 1 78 ? -4.882 -3.592 7.080 1.00 84.81 78 ASP A C 1
ATOM 604 O O . ASP A 1 78 ? -4.765 -2.381 6.946 1.00 84.81 78 ASP A O 1
ATOM 608 N N . THR A 1 79 ? -4.091 -4.428 6.418 1.00 77.38 79 THR A N 1
ATOM 609 C CA . THR A 1 79 ? -2.992 -4.027 5.519 1.00 77.38 79 THR A CA 1
ATOM 610 C C . THR A 1 79 ? -3.402 -3.029 4.435 1.00 77.38 79 THR A C 1
ATOM 612 O O . THR A 1 79 ? -2.604 -2.184 4.046 1.00 77.38 79 THR A O 1
ATOM 615 N N . LYS A 1 80 ? -4.653 -3.084 3.962 1.00 80.25 80 LYS A N 1
ATOM 616 C CA . LYS A 1 80 ? -5.152 -2.213 2.885 1.00 80.25 80 LYS A CA 1
ATOM 617 C C . LYS A 1 80 ? -6.275 -1.262 3.300 1.00 80.25 80 LYS A C 1
ATOM 619 O O . LYS A 1 80 ? -6.726 -0.481 2.471 1.00 80.25 80 LYS A O 1
ATOM 624 N N . GLY A 1 81 ? -6.743 -1.309 4.550 1.00 84.38 81 GLY A N 1
ATOM 625 C CA . GLY A 1 81 ? -7.913 -0.522 4.943 1.00 84.38 81 GLY A CA 1
ATOM 626 C C . GLY A 1 81 ? -8.270 -0.558 6.426 1.00 84.38 81 GLY A C 1
ATOM 627 O O . GLY A 1 81 ? -7.505 -1.028 7.272 1.00 84.38 81 GLY A O 1
ATOM 628 N N . ILE A 1 82 ? -9.449 -0.030 6.741 1.00 89.00 82 ILE A N 1
ATOM 629 C CA . ILE A 1 82 ? -10.003 0.032 8.096 1.00 89.00 82 IL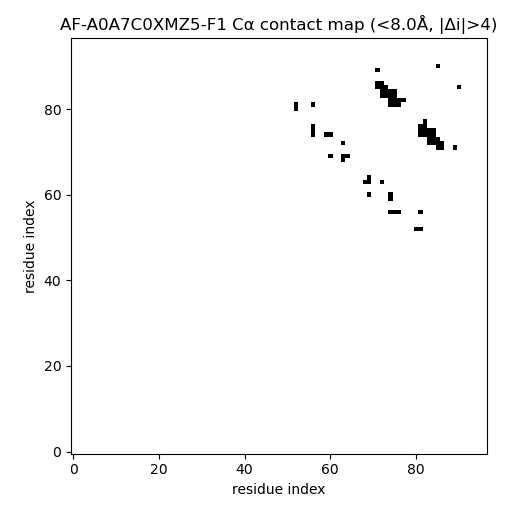E A CA 1
ATOM 630 C C . ILE A 1 82 ? -11.217 -0.889 8.154 1.00 89.00 82 ILE A C 1
ATOM 632 O O . ILE A 1 82 ? -12.060 -0.885 7.261 1.00 89.00 82 ILE A O 1
ATOM 636 N N . LYS A 1 83 ? -11.301 -1.692 9.210 1.00 89.06 83 LYS A N 1
ATOM 637 C CA . LYS A 1 83 ? -12.374 -2.653 9.443 1.00 89.06 83 LYS A CA 1
ATOM 638 C C . LYS A 1 83 ? -13.154 -2.247 10.683 1.00 89.06 83 LYS A C 1
ATOM 640 O O . LYS A 1 83 ? -12.596 -2.188 11.779 1.00 89.06 83 LYS A O 1
ATOM 645 N N . LEU A 1 84 ? -14.447 -2.007 10.500 1.00 88.19 84 LEU A N 1
ATOM 646 C CA . LEU A 1 84 ? -15.385 -1.744 11.583 1.00 88.19 84 LEU A CA 1
ATOM 647 C C . LEU A 1 84 ? -16.113 -3.038 11.938 1.00 88.19 84 LEU A C 1
ATOM 649 O O . LEU A 1 84 ? -16.748 -3.656 11.085 1.00 88.19 84 LEU A O 1
ATOM 653 N N . LEU A 1 85 ? -16.015 -3.451 13.195 1.00 85.75 85 LEU A N 1
ATOM 654 C CA . LEU A 1 85 ? -16.817 -4.528 13.753 1.00 85.75 85 LEU A CA 1
ATOM 655 C C . LEU A 1 85 ? -17.945 -3.902 14.561 1.00 85.75 85 LEU A C 1
ATOM 657 O O . LEU A 1 85 ? -17.686 -3.196 15.531 1.00 85.75 85 LEU A O 1
ATOM 661 N N . MET A 1 86 ? -19.184 -4.162 14.164 1.00 86.06 86 MET A N 1
ATOM 662 C CA . MET A 1 86 ? -20.374 -3.646 14.836 1.00 86.06 86 MET A CA 1
ATOM 663 C C . MET A 1 86 ? -21.107 -4.791 15.528 1.00 86.06 86 MET A C 1
ATOM 665 O O . MET A 1 86 ? -21.226 -5.882 14.967 1.00 86.06 86 MET A O 1
ATOM 669 N N . SER A 1 87 ? -21.604 -4.548 16.739 1.00 80.94 87 SER A N 1
ATOM 670 C CA . SER A 1 87 ? -22.483 -5.499 17.419 1.00 80.94 87 SER A CA 1
ATOM 671 C C . SER A 1 87 ? -23.788 -5.673 16.639 1.00 80.94 87 SER A C 1
ATOM 673 O O . SER A 1 87 ? -24.413 -4.693 16.228 1.00 80.94 87 SER A O 1
ATOM 675 N N . SER A 1 88 ? -24.235 -6.923 16.487 1.00 73.38 88 SER A N 1
ATOM 676 C CA . SER A 1 88 ? -25.497 -7.280 15.818 1.00 73.38 88 SER A CA 1
ATOM 677 C C . SER A 1 88 ? -26.707 -6.553 16.425 1.00 73.38 88 SER A C 1
ATOM 679 O O . SER A 1 88 ? -27.616 -6.170 15.696 1.00 73.38 88 SER A O 1
ATOM 681 N N . SER A 1 89 ? -26.656 -6.246 17.726 1.00 69.31 89 SER A N 1
ATOM 682 C CA . SER A 1 89 ? -27.692 -5.499 18.452 1.00 69.31 89 SER A CA 1
ATOM 683 C C . SER A 1 89 ? -27.933 -4.069 17.950 1.00 69.31 89 SER A C 1
ATOM 685 O O . SER A 1 89 ? -28.962 -3.493 18.275 1.00 69.31 89 SER A O 1
ATOM 687 N N . ILE A 1 90 ? -26.995 -3.474 17.203 1.00 71.56 90 ILE A N 1
ATOM 688 C CA . ILE A 1 90 ? -27.180 -2.155 16.568 1.00 71.56 90 ILE A CA 1
ATOM 689 C C . ILE A 1 90 ? -27.842 -2.292 15.194 1.00 71.56 90 ILE A C 1
ATOM 691 O O . ILE A 1 90 ? -28.561 -1.400 14.756 1.00 71.56 90 ILE A O 1
ATOM 695 N N . VAL A 1 91 ? -27.540 -3.379 14.485 1.00 73.31 91 VAL A N 1
ATOM 696 C CA . VAL A 1 91 ? -27.821 -3.514 13.050 1.00 73.31 91 VAL A CA 1
ATOM 697 C C . VAL A 1 91 ? -29.155 -4.220 12.803 1.00 73.31 91 VAL A C 1
ATOM 699 O O . VAL A 1 91 ? -29.785 -3.987 11.776 1.00 73.31 91 VAL A O 1
ATOM 702 N N . PHE A 1 92 ? -29.605 -5.058 13.740 1.00 74.38 92 PHE A N 1
ATOM 703 C CA . PHE A 1 92 ? -30.811 -5.864 13.582 1.00 74.38 92 PHE A CA 1
ATOM 704 C C . PHE A 1 92 ? -31.766 -5.659 14.761 1.00 74.38 92 PHE A C 1
ATOM 706 O O . PHE A 1 92 ? -31.432 -5.965 15.907 1.00 74.38 92 PHE A O 1
ATOM 713 N N . ASN A 1 93 ? -32.981 -5.184 14.472 1.00 63.03 93 ASN A N 1
ATOM 714 C CA . ASN A 1 93 ? -34.091 -5.248 15.417 1.00 63.03 93 ASN A CA 1
ATOM 715 C C . ASN A 1 93 ? -34.643 -6.676 15.421 1.00 63.03 93 ASN A C 1
ATOM 717 O O . ASN A 1 93 ? -35.275 -7.111 14.464 1.00 63.03 93 ASN A O 1
ATOM 721 N N . ILE A 1 94 ? -34.446 -7.395 16.526 1.00 63.94 94 ILE A N 1
ATOM 722 C CA . ILE A 1 94 ? -34.933 -8.772 16.749 1.00 63.94 94 ILE A CA 1
ATOM 723 C C . ILE A 1 94 ? -36.469 -8.924 16.720 1.00 63.94 94 ILE A C 1
ATOM 725 O O . ILE A 1 94 ? -36.968 -10.028 16.900 1.00 63.94 94 ILE A O 1
ATOM 729 N N . ASN A 1 95 ? -37.207 -7.833 16.487 1.00 62.31 95 ASN A N 1
ATOM 730 C CA . ASN A 1 95 ? -38.669 -7.789 16.439 1.00 62.31 95 ASN A CA 1
ATOM 731 C C . ASN A 1 95 ? -39.239 -7.620 15.014 1.00 62.31 95 ASN A C 1
ATOM 733 O O . ASN A 1 95 ? -40.450 -7.489 14.872 1.00 62.31 95 ASN A O 1
ATOM 737 N N . GLU A 1 96 ? -38.397 -7.594 13.974 1.00 63.44 96 GLU A N 1
ATOM 738 C CA . GLU A 1 96 ? -38.819 -7.520 12.559 1.00 63.44 96 GLU A CA 1
ATOM 739 C C . GLU A 1 96 ? -38.630 -8.848 11.791 1.00 63.44 96 GLU A C 1
ATOM 741 O O . GLU A 1 96 ? -38.691 -8.859 10.561 1.00 63.44 96 GLU A O 1
ATOM 746 N N . ALA A 1 97 ? -38.411 -9.963 12.499 1.00 48.41 97 ALA A N 1
ATOM 747 C CA . ALA A 1 97 ? -38.278 -11.306 11.923 1.00 48.41 97 ALA A CA 1
ATOM 748 C C . ALA A 1 97 ? -39.449 -12.220 12.305 1.00 48.41 97 ALA A C 1
ATOM 750 O O . ALA A 1 97 ? -39.862 -1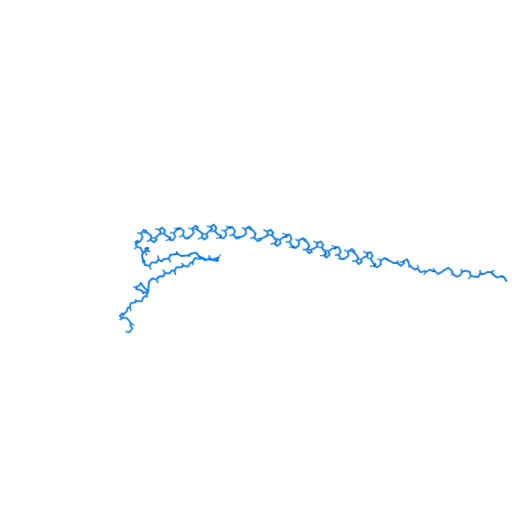2.183 13.487 1.00 48.41 97 ALA A O 1
#

Mean predicted aligned error: 13.77 Å